Protein AF-A0A8S2UEY1-F1 (afdb_monomer_lite)

InterPro domains:
  IPR011011 Zinc finger, FYVE/PHD-type [SSF57903] (4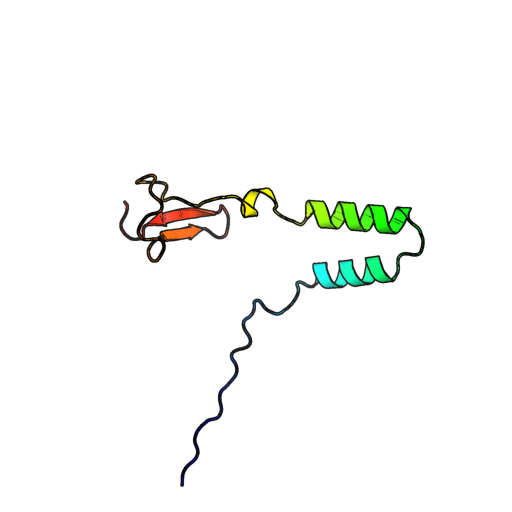3-85)
  IPR013083 Zinc finger, RING/FYVE/PHD-type [G3DSA:3.30.40.10] (2-86)
  IPR019787 Zinc finger, PHD-finger [PF00628] (59-85)

Sequence (86 aa):
SEDSTNEIVSSSKYDEAPQQLERWRRTVNESRTPAQLALCLTQLERCIAWERSIMRVYCEICNSDDNEEKLLLCDGCDHGTHTFCF

Structure (mmCIF, N/CA/C/O backbone):
data_AF-A0A8S2UEY1-F1
#
_entry.id   AF-A0A8S2UEY1-F1
#
loop_
_atom_site.group_PDB
_atom_site.id
_atom_site.type_symbol
_atom_site.label_atom_id
_atom_site.label_alt_id
_atom_site.label_comp_id
_atom_site.label_asym_id
_atom_site.label_entity_id
_atom_site.label_seq_id
_atom_site.pdbx_PDB_ins_code
_atom_site.Cartn_x
_atom_site.Cartn_y
_atom_site.Cartn_z
_atom_site.occupancy
_atom_site.B_iso_or_equiv
_atom_site.auth_seq_id
_atom_site.auth_comp_id
_atom_site.auth_asym_id
_atom_site.auth_atom_id
_atom_site.pdbx_PDB_model_num
ATOM 1 N N . SER A 1 1 ? -8.572 -49.930 16.948 1.00 47.34 1 SER A N 1
ATOM 2 C CA . SER A 1 1 ? -9.323 -48.776 16.433 1.00 47.34 1 SER A CA 1
ATOM 3 C C . SER A 1 1 ? -8.766 -47.538 17.084 1.00 47.34 1 SER A C 1
ATOM 5 O O . SER A 1 1 ? -9.222 -47.162 18.151 1.00 47.34 1 SER A O 1
ATOM 7 N N . GLU A 1 2 ? -7.722 -46.987 16.485 1.00 38.34 2 GLU A N 1
ATOM 8 C CA . GLU A 1 2 ? -7.099 -45.730 16.889 1.00 38.34 2 GLU A CA 1
ATOM 9 C C . GLU A 1 2 ? -6.838 -45.003 15.570 1.00 38.34 2 GLU A C 1
ATOM 11 O O . GLU A 1 2 ? -5.881 -45.311 14.869 1.00 38.34 2 GLU A O 1
ATOM 16 N N . ASP A 1 3 ? -7.793 -44.165 15.167 1.00 40.72 3 ASP A N 1
ATOM 17 C CA . ASP A 1 3 ? -7.687 -43.282 14.007 1.00 40.72 3 ASP A CA 1
ATOM 18 C C . ASP A 1 3 ? -7.764 -41.847 14.535 1.00 40.72 3 ASP A C 1
ATOM 20 O O . ASP A 1 3 ? -8.828 -41.343 14.887 1.00 40.72 3 ASP A O 1
ATOM 24 N N . SER A 1 4 ? -6.584 -41.257 14.687 1.00 44.12 4 SER A N 1
ATOM 25 C CA . SER A 1 4 ? -6.291 -39.873 15.065 1.00 44.12 4 SER A CA 1
ATOM 26 C C . SER A 1 4 ? -4.987 -39.584 14.314 1.00 44.12 4 SER A C 1
ATOM 28 O O . SER A 1 4 ? -4.047 -40.356 14.447 1.00 44.12 4 SER A O 1
ATOM 30 N N . THR A 1 5 ? -4.808 -38.591 13.457 1.00 43.53 5 THR A N 1
ATOM 31 C CA . THR A 1 5 ? -5.387 -37.258 13.328 1.00 43.53 5 THR A CA 1
ATOM 32 C C . THR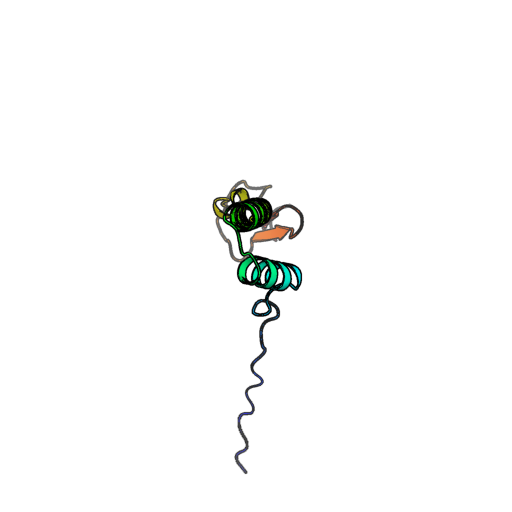 A 1 5 ? -5.174 -36.823 11.875 1.00 43.53 5 THR A C 1
ATOM 34 O O . THR A 1 5 ? -4.030 -36.746 11.427 1.00 43.53 5 THR A O 1
ATOM 37 N N . ASN A 1 6 ? -6.234 -36.509 11.132 1.00 44.00 6 ASN A N 1
ATOM 38 C CA . ASN A 1 6 ? -6.085 -35.804 9.860 1.00 44.00 6 ASN A CA 1
ATOM 39 C C . ASN A 1 6 ? -6.069 -34.303 10.180 1.00 44.00 6 ASN A C 1
ATOM 41 O O . ASN A 1 6 ? -7.119 -33.661 10.248 1.00 44.00 6 ASN A O 1
ATOM 45 N N . GLU A 1 7 ? -4.885 -33.767 10.486 1.00 41.38 7 GLU A N 1
ATOM 46 C CA . GLU A 1 7 ? -4.682 -32.325 10.613 1.00 41.38 7 GLU A CA 1
ATOM 47 C C . GLU A 1 7 ? -4.878 -31.694 9.232 1.00 41.38 7 GLU A C 1
ATOM 49 O O . GLU A 1 7 ? -3.990 -31.681 8.381 1.00 41.38 7 GLU A O 1
ATOM 54 N N . ILE A 1 8 ? -6.089 -31.192 8.992 1.00 48.88 8 ILE A N 1
ATOM 55 C CA . ILE A 1 8 ? -6.378 -30.310 7.868 1.00 48.88 8 ILE A CA 1
ATOM 56 C C . ILE A 1 8 ? -5.611 -29.017 8.149 1.00 48.88 8 ILE A C 1
ATOM 58 O O . ILE A 1 8 ? -6.087 -28.144 8.879 1.00 48.88 8 ILE A O 1
ATOM 62 N N . VAL A 1 9 ? -4.402 -28.919 7.588 1.00 51.06 9 VAL A N 1
ATOM 63 C CA . VAL A 1 9 ? -3.649 -27.669 7.476 1.00 51.06 9 VAL A CA 1
ATOM 64 C C . VAL A 1 9 ? -4.576 -26.658 6.816 1.00 51.06 9 VAL A C 1
ATOM 66 O O . VAL A 1 9 ? -4.838 -26.693 5.613 1.00 51.06 9 VAL A O 1
ATOM 69 N N . SER A 1 10 ? -5.123 -25.777 7.646 1.00 46.53 10 SER A N 1
ATOM 70 C CA . SER A 1 10 ? -5.889 -24.621 7.215 1.00 46.53 10 SER A CA 1
ATOM 71 C C . SER A 1 10 ? -4.889 -23.649 6.605 1.00 46.53 10 SER A C 1
ATOM 73 O O . SER A 1 10 ? -4.332 -22.804 7.299 1.00 46.53 10 SER A O 1
ATOM 75 N N . SER A 1 11 ? -4.587 -23.843 5.318 1.00 46.47 11 SER A N 1
ATOM 76 C CA . SER A 1 11 ? -3.761 -22.925 4.538 1.00 46.47 11 SER A CA 1
ATOM 77 C C . SER A 1 11 ? -4.420 -21.552 4.610 1.00 46.47 11 SER A C 1
ATOM 79 O O . SER A 1 11 ? -5.538 -21.344 4.131 1.00 46.47 11 SER A O 1
ATOM 81 N N . SER A 1 12 ? -3.775 -20.647 5.342 1.00 49.53 12 SER A N 1
ATOM 82 C CA . SER A 1 12 ? -4.303 -19.315 5.569 1.00 49.53 12 SER A CA 1
ATOM 83 C C . SER A 1 12 ? -4.364 -18.586 4.226 1.00 49.53 12 SER A C 1
ATOM 85 O O . SER A 1 12 ? -3.424 -18.628 3.435 1.00 49.53 12 SER A O 1
ATOM 87 N N . LYS A 1 13 ? -5.468 -17.883 3.967 1.00 55.09 13 LYS A N 1
ATOM 88 C CA . LYS A 1 13 ? -5.709 -17.086 2.748 1.00 55.09 13 LYS A CA 1
ATOM 89 C C . LYS A 1 13 ? -4.652 -15.990 2.491 1.00 55.09 13 LYS A C 1
ATOM 91 O O . LYS A 1 13 ? -4.746 -15.277 1.499 1.00 55.09 13 LYS A O 1
ATOM 96 N N . TYR A 1 14 ? -3.702 -15.836 3.412 1.00 57.44 14 TYR A N 1
ATOM 97 C CA . TYR A 1 14 ? -2.642 -14.837 3.436 1.00 57.44 14 TYR A CA 1
ATOM 98 C C . TYR A 1 14 ? -1.328 -15.325 2.810 1.00 57.44 14 TYR A C 1
ATOM 100 O O . TYR A 1 14 ? -0.484 -14.492 2.495 1.00 57.44 14 TYR A O 1
ATOM 108 N N . ASP A 1 15 ? -1.154 -16.635 2.596 1.00 61.56 15 ASP A N 1
ATOM 109 C CA . ASP A 1 15 ? 0.054 -17.175 1.949 1.00 61.56 15 ASP A CA 1
ATOM 110 C C . ASP A 1 15 ? 0.029 -17.041 0.419 1.00 61.56 15 ASP A C 1
ATOM 112 O O . ASP A 1 15 ? 1.065 -17.145 -0.243 1.00 61.56 15 ASP A O 1
ATOM 116 N N . GLU A 1 16 ? -1.145 -16.807 -0.173 1.00 80.00 16 GLU A N 1
ATOM 117 C CA . GLU A 1 16 ? -1.270 -16.714 -1.623 1.00 80.00 16 GLU A CA 1
ATOM 118 C C . GLU A 1 16 ? -0.961 -15.293 -2.112 1.00 80.00 16 GLU A C 1
ATOM 120 O O . GLU A 1 16 ? -1.650 -14.319 -1.794 1.00 80.00 16 GLU A O 1
ATOM 125 N N . ALA A 1 17 ? 0.103 -15.169 -2.909 1.00 83.31 17 ALA A N 1
ATOM 126 C CA . ALA A 1 17 ? 0.504 -13.899 -3.493 1.00 83.31 17 ALA A CA 1
ATOM 127 C C . ALA A 1 17 ? -0.615 -13.330 -4.393 1.00 83.31 17 ALA A C 1
ATOM 129 O O . ALA A 1 17 ? -1.134 -14.046 -5.254 1.00 83.31 17 ALA A O 1
ATOM 130 N N . PRO A 1 18 ? -0.953 -12.028 -4.285 1.00 89.69 18 PRO A N 1
ATOM 131 C CA . PRO A 1 18 ? -1.943 -11.413 -5.160 1.00 89.69 18 PRO A CA 1
ATOM 132 C C . PRO A 1 18 ? -1.564 -11.565 -6.636 1.00 89.69 18 PRO A C 1
ATOM 134 O O . PRO A 1 18 ? -0.407 -11.376 -7.013 1.00 89.69 18 PRO A O 1
ATOM 137 N N . GLN A 1 19 ? -2.550 -11.800 -7.506 1.00 89.94 19 GLN A N 1
ATOM 138 C CA . GLN A 1 19 ? -2.335 -11.969 -8.952 1.00 89.94 19 GLN A CA 1
ATOM 139 C C . GLN A 1 19 ? -1.489 -10.842 -9.576 1.00 89.94 19 GLN A C 1
ATOM 141 O O . GLN A 1 19 ? -0.671 -11.076 -10.466 1.00 89.94 19 GLN A O 1
ATOM 146 N N . GLN A 1 20 ? -1.666 -9.610 -9.094 1.00 90.75 20 GLN A N 1
ATOM 147 C CA . GLN A 1 20 ? -0.922 -8.445 -9.571 1.00 90.75 20 GLN A CA 1
ATOM 148 C C . GLN A 1 20 ? 0.560 -8.492 -9.190 1.00 90.75 20 GLN A C 1
ATOM 150 O O . GLN A 1 20 ? 1.402 -8.073 -9.983 1.00 90.75 20 GLN A O 1
ATOM 155 N N . LEU A 1 21 ? 0.884 -9.045 -8.018 1.00 93.00 21 LEU A N 1
ATOM 156 C CA . LEU A 1 21 ? 2.264 -9.259 -7.596 1.00 93.00 21 LEU A CA 1
ATOM 157 C C . LEU A 1 21 ? 2.933 -10.318 -8.475 1.00 93.00 21 LEU A C 1
ATOM 159 O O . LEU A 1 21 ? 4.065 -10.128 -8.912 1.00 93.00 21 LEU A O 1
ATOM 163 N N . GLU A 1 22 ? 2.217 -11.390 -8.809 1.00 93.88 22 GLU A N 1
ATOM 164 C CA . GLU A 1 22 ? 2.742 -12.432 -9.695 1.00 93.88 22 GLU A CA 1
ATOM 165 C C . GLU A 1 22 ? 2.963 -11.911 -11.126 1.00 93.88 22 GLU A C 1
ATOM 167 O O . GLU A 1 22 ? 3.994 -12.161 -11.756 1.00 93.88 22 GLU A O 1
ATOM 172 N N . ARG A 1 23 ? 2.041 -11.082 -11.629 1.00 94.25 23 ARG A N 1
ATOM 173 C CA . ARG A 1 23 ? 2.212 -10.388 -12.913 1.00 94.25 23 ARG A CA 1
ATOM 174 C C . ARG A 1 23 ? 3.417 -9.446 -12.906 1.00 94.25 23 ARG A C 1
ATOM 176 O O . ARG A 1 23 ? 4.162 -9.396 -13.890 1.00 94.25 23 ARG A O 1
ATOM 183 N N . TRP A 1 24 ? 3.612 -8.701 -11.820 1.00 95.94 24 TRP A N 1
ATOM 184 C CA . TRP A 1 24 ? 4.776 -7.839 -11.654 1.00 95.94 24 TRP A CA 1
ATOM 185 C C . TRP A 1 24 ? 6.073 -8.661 -11.665 1.00 95.94 24 TRP A C 1
ATOM 187 O O . TRP A 1 24 ? 6.974 -8.350 -12.444 1.00 95.94 24 TRP A O 1
ATOM 197 N N . ARG A 1 25 ? 6.129 -9.774 -10.915 1.00 96.31 25 ARG A N 1
ATOM 198 C CA . ARG A 1 25 ? 7.284 -10.692 -10.883 1.00 96.31 25 ARG A CA 1
ATOM 199 C C . ARG A 1 25 ? 7.658 -11.200 -12.272 1.00 96.31 25 ARG A C 1
ATOM 201 O O . ARG A 1 25 ? 8.831 -11.170 -12.642 1.00 96.31 25 ARG A O 1
ATOM 208 N N . ARG A 1 26 ? 6.668 -11.605 -13.074 1.00 95.56 26 ARG A N 1
ATOM 209 C CA . ARG A 1 26 ? 6.896 -12.016 -14.467 1.00 95.56 26 ARG A CA 1
ATOM 210 C C . ARG A 1 26 ? 7.496 -10.888 -15.311 1.00 95.56 26 ARG A C 1
ATOM 212 O O . ARG A 1 26 ? 8.479 -11.110 -16.006 1.00 95.56 26 ARG A O 1
ATOM 219 N N . THR A 1 27 ? 6.946 -9.679 -15.206 1.00 95.25 27 THR A N 1
ATOM 220 C CA . THR A 1 27 ? 7.405 -8.504 -15.973 1.00 95.25 27 THR A CA 1
ATOM 221 C C . THR A 1 27 ? 8.853 -8.130 -15.635 1.00 95.25 27 THR A C 1
ATOM 223 O O . THR A 1 27 ? 9.645 -7.813 -16.524 1.00 95.25 27 THR A O 1
ATOM 226 N N . VAL A 1 28 ? 9.229 -8.225 -14.356 1.00 96.94 28 VAL A N 1
ATOM 227 C CA . VAL A 1 28 ? 10.618 -8.046 -13.909 1.00 96.94 28 VAL A CA 1
ATOM 228 C C . VAL A 1 28 ? 11.529 -9.096 -14.543 1.00 96.94 28 VAL A C 1
ATOM 230 O O . VAL A 1 28 ? 12.567 -8.741 -15.093 1.00 96.94 28 VAL A O 1
ATOM 233 N N . ASN A 1 29 ? 11.130 -10.371 -14.529 1.00 96.88 29 ASN A N 1
ATOM 234 C CA . ASN A 1 29 ? 11.928 -11.464 -15.092 1.00 96.88 29 ASN A CA 1
ATOM 235 C C . ASN A 1 29 ? 12.081 -11.382 -16.625 1.00 96.88 29 ASN A C 1
ATOM 237 O O . ASN A 1 29 ? 13.084 -11.818 -17.183 1.00 96.88 29 ASN A O 1
ATOM 241 N N . GLU A 1 30 ? 11.095 -10.815 -17.319 1.00 96.69 30 GLU A N 1
ATOM 242 C CA . GLU A 1 30 ? 11.117 -10.614 -18.774 1.00 96.69 30 GLU A CA 1
ATOM 243 C C . GLU A 1 30 ? 11.872 -9.343 -19.206 1.00 96.69 30 GLU A C 1
ATOM 245 O O . GLU A 1 30 ? 12.153 -9.167 -20.397 1.00 96.69 30 GLU A O 1
ATOM 250 N N . SER A 1 31 ? 12.215 -8.457 -18.266 1.00 96.25 31 SER A N 1
ATOM 251 C CA . SER A 1 31 ? 12.883 -7.187 -18.554 1.00 96.25 31 SER A CA 1
ATOM 252 C C . SER A 1 31 ? 14.308 -7.406 -19.065 1.00 96.25 31 SER A C 1
ATOM 254 O O . SER A 1 31 ? 15.116 -8.097 -18.452 1.00 96.25 31 SER A O 1
ATOM 25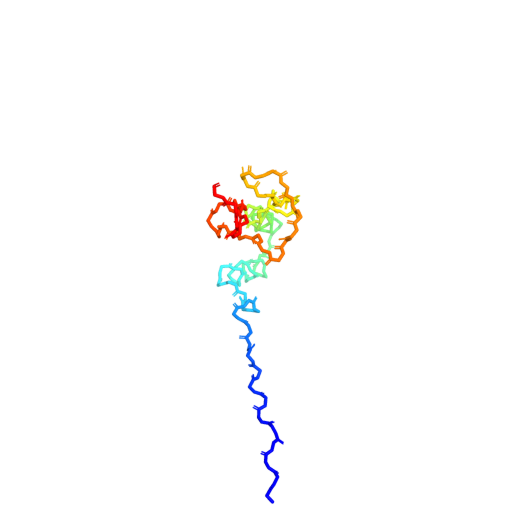6 N N . ARG A 1 32 ? 14.642 -6.776 -20.197 1.00 96.56 32 ARG A N 1
ATOM 257 C CA . ARG A 1 32 ? 15.946 -6.921 -20.874 1.00 96.56 32 ARG A CA 1
ATOM 258 C C . ARG A 1 32 ? 16.786 -5.654 -20.861 1.00 96.56 32 ARG A C 1
ATOM 260 O O . ARG A 1 32 ? 17.923 -5.671 -21.324 1.00 96.56 32 ARG A O 1
ATOM 267 N N . THR A 1 33 ? 16.229 -4.549 -20.373 1.00 97.69 33 THR A N 1
ATOM 268 C CA . THR A 1 33 ? 16.929 -3.267 -20.300 1.00 97.69 33 THR A CA 1
ATOM 269 C C . THR A 1 33 ? 16.827 -2.659 -18.901 1.00 97.69 33 THR A C 1
ATOM 271 O O . THR A 1 33 ? 15.823 -2.863 -18.212 1.00 97.69 33 THR A O 1
ATOM 274 N N . PRO A 1 34 ? 17.819 -1.851 -18.485 1.00 96.56 34 PRO A N 1
ATOM 275 C CA . PRO A 1 34 ? 17.762 -1.135 -17.212 1.00 96.56 34 PRO A CA 1
ATOM 276 C C . PRO A 1 34 ? 16.540 -0.216 -17.086 1.00 96.56 34 PRO A C 1
ATOM 278 O O . PRO A 1 34 ? 15.987 -0.076 -16.002 1.00 96.56 34 PRO A O 1
ATOM 281 N N . ALA A 1 35 ? 16.076 0.370 -18.196 1.00 96.69 35 ALA A N 1
ATOM 282 C CA . ALA A 1 35 ? 14.898 1.236 -18.205 1.00 96.69 35 ALA A CA 1
ATOM 283 C C . ALA A 1 35 ? 13.601 0.475 -17.867 1.00 96.69 35 ALA A C 1
ATOM 285 O O . ALA A 1 35 ? 12.758 0.993 -17.137 1.00 96.69 35 ALA A O 1
ATOM 286 N N . GLN A 1 36 ? 13.449 -0.762 -18.354 1.00 97.06 36 GLN A N 1
ATOM 287 C CA . GLN A 1 36 ? 12.300 -1.613 -18.019 1.00 97.06 36 GLN A CA 1
ATOM 288 C C . GLN A 1 36 ? 12.305 -2.007 -16.539 1.00 97.06 36 GLN A C 1
ATOM 290 O O . GLN A 1 36 ? 11.268 -1.929 -15.880 1.00 97.06 36 GLN A O 1
ATOM 295 N N . LEU A 1 37 ? 13.478 -2.356 -16.003 1.00 97.00 37 LEU A N 1
ATOM 296 C CA . LEU A 1 37 ? 13.635 -2.644 -14.578 1.00 97.00 37 LEU A CA 1
ATOM 297 C C . LEU A 1 37 ? 13.327 -1.414 -13.718 1.00 97.00 37 LEU A C 1
ATOM 299 O O . LEU A 1 37 ? 12.591 -1.533 -12.744 1.00 97.00 37 LEU A O 1
ATOM 303 N N . ALA A 1 38 ? 13.814 -0.231 -14.104 1.00 97.12 38 ALA A N 1
ATOM 304 C CA . ALA A 1 38 ? 13.524 1.017 -13.400 1.00 97.12 38 ALA A CA 1
ATOM 305 C C . ALA A 1 38 ? 12.014 1.304 -13.337 1.00 97.12 38 ALA A C 1
ATOM 307 O O . ALA A 1 38 ? 11.498 1.633 -12.272 1.00 97.12 38 ALA A O 1
ATOM 308 N N . LEU A 1 39 ? 11.284 1.097 -14.439 1.00 96.31 39 LEU A N 1
ATOM 309 C CA . LEU A 1 39 ? 9.827 1.241 -14.450 1.00 96.31 39 LEU A CA 1
ATOM 310 C C . LEU A 1 39 ? 9.140 0.233 -13.513 1.00 96.31 39 LEU A C 1
ATOM 312 O O . LEU A 1 39 ? 8.228 0.607 -12.776 1.00 96.31 39 LEU A O 1
ATOM 316 N N . CYS A 1 40 ? 9.588 -1.027 -13.512 1.00 96.19 40 CYS A N 1
ATOM 317 C CA . CYS A 1 40 ? 9.052 -2.050 -12.612 1.00 96.19 40 CYS A CA 1
ATOM 318 C C . CYS A 1 40 ? 9.290 -1.695 -11.138 1.00 96.19 40 CYS A C 1
ATOM 320 O O . CYS A 1 40 ? 8.396 -1.895 -10.317 1.00 96.19 40 CYS A O 1
ATOM 322 N N . LEU A 1 41 ? 10.463 -1.149 -10.804 1.00 95.94 41 LEU A N 1
ATOM 323 C CA . LEU A 1 41 ? 10.782 -0.684 -9.453 1.00 95.94 41 LEU A CA 1
ATOM 324 C C . LEU A 1 41 ? 9.865 0.466 -9.035 1.00 95.94 41 LEU A C 1
ATOM 326 O O . LEU A 1 41 ? 9.201 0.365 -8.009 1.00 95.94 41 LEU A O 1
ATOM 330 N N . THR A 1 42 ? 9.726 1.495 -9.875 1.00 95.88 42 THR A N 1
ATOM 331 C CA . THR A 1 42 ? 8.808 2.613 -9.606 1.00 95.88 42 THR A CA 1
ATOM 332 C C . THR A 1 42 ? 7.364 2.143 -9.422 1.00 95.88 42 THR A C 1
ATOM 334 O O . THR A 1 42 ? 6.631 2.685 -8.595 1.00 95.88 42 THR A O 1
ATOM 337 N N . GLN A 1 43 ? 6.923 1.139 -10.184 1.00 94.75 43 GLN A N 1
ATOM 338 C CA . GLN A 1 43 ? 5.587 0.572 -10.019 1.00 94.75 43 GLN A CA 1
ATOM 339 C C . GLN A 1 43 ? 5.432 -0.141 -8.671 1.00 94.75 43 GLN A C 1
ATOM 341 O O . GLN A 1 43 ? 4.415 0.054 -8.010 1.00 94.75 43 GLN A O 1
ATOM 346 N N . LEU A 1 44 ? 6.423 -0.934 -8.255 1.00 94.44 44 LEU A N 1
ATOM 347 C CA . LEU A 1 44 ? 6.393 -1.624 -6.965 1.00 94.44 44 LEU A CA 1
ATOM 348 C C . LEU A 1 44 ? 6.363 -0.632 -5.801 1.00 94.44 44 LEU A C 1
ATOM 350 O O . LEU A 1 44 ? 5.540 -0.776 -4.903 1.00 94.44 44 LEU A O 1
ATOM 354 N N . GLU A 1 45 ? 7.224 0.385 -5.835 1.00 93.31 45 GLU A N 1
ATOM 355 C CA . GLU A 1 45 ? 7.334 1.393 -4.775 1.00 93.31 45 GLU A CA 1
ATOM 356 C C . GLU A 1 45 ? 5.998 2.084 -4.490 1.00 93.31 45 GLU A C 1
ATOM 358 O O . GLU A 1 45 ? 5.663 2.309 -3.332 1.00 93.31 45 GLU A O 1
ATOM 363 N N . ARG A 1 46 ? 5.206 2.364 -5.533 1.00 89.44 46 ARG A N 1
ATOM 364 C CA . ARG A 1 46 ? 3.873 2.980 -5.412 1.00 89.44 46 ARG A CA 1
ATOM 365 C C . ARG A 1 46 ? 2.804 2.039 -4.861 1.00 89.44 46 ARG A C 1
ATOM 367 O O . ARG A 1 46 ? 1.765 2.508 -4.411 1.00 89.44 46 ARG A O 1
ATOM 374 N N . CYS A 1 47 ? 3.019 0.730 -4.949 1.00 89.88 47 CYS A N 1
ATOM 375 C CA . CYS A 1 47 ? 2.083 -0.275 -4.450 1.00 89.88 47 CYS A CA 1
ATOM 376 C C . CYS A 1 47 ? 2.333 -0.645 -2.985 1.00 89.88 47 CYS A C 1
ATOM 378 O O . CYS A 1 47 ? 1.503 -1.332 -2.392 1.00 89.88 47 CYS A O 1
ATOM 380 N N . ILE A 1 48 ? 3.452 -0.215 -2.401 1.00 88.19 48 ILE A N 1
ATOM 381 C CA . ILE A 1 48 ? 3.764 -0.470 -0.999 1.00 88.19 48 ILE A CA 1
ATOM 382 C C . ILE A 1 48 ? 3.303 0.730 -0.176 1.00 88.19 48 ILE A C 1
ATOM 384 O O . ILE A 1 48 ? 3.769 1.853 -0.359 1.00 88.19 48 ILE A O 1
ATOM 388 N N . ALA A 1 49 ? 2.388 0.485 0.759 1.00 85.19 49 ALA A N 1
ATOM 389 C CA . ALA A 1 49 ? 1.923 1.494 1.700 1.00 85.19 49 ALA A CA 1
ATOM 390 C C . ALA A 1 49 ? 2.944 1.686 2.834 1.00 85.19 49 ALA A C 1
ATOM 392 O O . ALA A 1 49 ? 2.707 1.301 3.977 1.00 85.19 49 ALA A O 1
ATOM 393 N N . TRP A 1 50 ? 4.097 2.274 2.511 1.00 82.75 50 TRP A N 1
ATOM 394 C CA . TRP A 1 50 ? 5.180 2.522 3.469 1.00 82.75 50 TRP A CA 1
ATOM 395 C C . TRP A 1 50 ? 4.714 3.320 4.689 1.00 82.75 50 TRP A C 1
ATOM 397 O O . TRP A 1 50 ? 5.098 3.020 5.815 1.00 82.75 50 TRP A O 1
ATOM 407 N N . GLU A 1 51 ? 3.824 4.287 4.483 1.00 73.69 51 GLU A N 1
ATOM 408 C CA . GLU A 1 51 ? 3.275 5.144 5.540 1.00 73.69 51 GLU A CA 1
ATOM 409 C C . GLU A 1 51 ? 2.512 4.345 6.606 1.00 73.69 51 GLU A C 1
ATOM 411 O O . GLU A 1 51 ? 2.586 4.671 7.786 1.00 73.69 51 GLU A O 1
ATOM 416 N N . ARG A 1 52 ? 1.867 3.239 6.213 1.00 70.94 52 ARG A N 1
ATOM 417 C CA . ARG A 1 52 ? 1.139 2.343 7.123 1.00 70.94 52 ARG A CA 1
ATOM 418 C C . ARG A 1 52 ? 2.068 1.453 7.952 1.00 70.94 52 ARG A C 1
ATOM 420 O O . ARG A 1 52 ? 1.674 0.987 9.011 1.00 70.94 52 ARG A O 1
ATOM 427 N N . SER A 1 53 ? 3.314 1.235 7.517 1.00 67.31 53 SER A N 1
ATOM 428 C CA . SER A 1 53 ? 4.261 0.332 8.201 1.00 67.31 53 SER A CA 1
ATOM 429 C C . SER A 1 53 ? 4.910 0.916 9.466 1.00 67.31 53 SER A C 1
ATOM 431 O O . SER A 1 53 ? 5.529 0.183 10.231 1.00 67.31 53 SER A O 1
ATOM 433 N N . ILE A 1 54 ? 4.748 2.222 9.703 1.00 67.38 54 ILE A N 1
ATOM 434 C CA . ILE A 1 54 ? 5.240 2.936 10.897 1.00 67.38 54 ILE A CA 1
ATOM 435 C C . ILE A 1 54 ? 4.073 3.353 11.818 1.00 67.38 54 ILE A C 1
ATOM 437 O O . ILE A 1 54 ? 4.296 3.791 12.947 1.00 67.38 54 ILE A O 1
ATOM 441 N N . MET A 1 55 ? 2.818 3.223 11.369 1.00 69.25 55 MET A N 1
ATOM 442 C CA . MET A 1 55 ? 1.658 3.677 12.136 1.00 69.25 55 MET A CA 1
ATOM 443 C C . MET A 1 55 ? 1.423 2.793 13.363 1.00 69.25 55 MET A C 1
ATOM 445 O O . MET A 1 55 ? 1.136 1.604 13.256 1.00 69.25 55 MET A O 1
ATOM 449 N N . ARG A 1 56 ? 1.516 3.411 14.545 1.00 73.50 56 ARG A N 1
ATOM 450 C CA . ARG A 1 56 ? 1.027 2.849 15.804 1.00 73.50 56 ARG A CA 1
ATOM 451 C C . ARG A 1 56 ? -0.444 3.229 15.925 1.00 73.50 56 ARG A C 1
ATOM 453 O O . ARG A 1 56 ? -0.751 4.417 16.028 1.00 73.50 56 ARG A O 1
ATOM 460 N N . VAL A 1 57 ? -1.337 2.247 15.847 1.00 84.50 57 VAL A N 1
ATOM 461 C CA . VAL A 1 57 ? -2.777 2.507 15.934 1.00 84.50 57 VAL A CA 1
ATOM 462 C C . VAL A 1 57 ? -3.179 2.695 17.395 1.00 84.50 57 VAL A C 1
ATOM 464 O O . VAL A 1 57 ? -2.750 1.947 18.267 1.00 84.50 57 VAL A O 1
ATOM 467 N N . TYR A 1 58 ? -3.999 3.707 17.653 1.00 90.50 58 TYR A N 1
ATOM 468 C CA . TYR A 1 58 ? -4.566 4.024 18.959 1.00 90.50 58 TYR A CA 1
ATOM 469 C C . TYR A 1 58 ? -6.090 4.097 18.846 1.00 90.50 58 TYR A C 1
ATOM 471 O O . TYR A 1 58 ? -6.640 4.276 17.758 1.00 90.50 58 TYR A O 1
ATOM 479 N N . CYS A 1 59 ? -6.783 3.959 19.973 1.00 93.88 59 CYS A N 1
ATOM 480 C CA . CYS A 1 59 ? -8.228 4.141 20.023 1.00 93.88 59 CYS A CA 1
ATOM 481 C C . CYS A 1 59 ? -8.592 5.618 19.813 1.00 93.88 59 CYS A C 1
ATOM 483 O O . CYS A 1 59 ? -8.125 6.476 20.559 1.00 93.88 59 CYS A O 1
ATOM 485 N N . GLU A 1 60 ? -9.466 5.923 18.853 1.00 93.44 60 GLU A N 1
ATOM 486 C CA . GLU A 1 60 ? -9.875 7.305 18.545 1.00 93.44 60 GLU A CA 1
ATOM 487 C C . GLU A 1 60 ? -10.624 8.005 19.688 1.00 93.44 60 GLU A C 1
ATOM 489 O O . GLU A 1 60 ? -10.669 9.232 19.743 1.00 93.44 60 GLU A O 1
ATOM 494 N N . ILE A 1 61 ? -11.204 7.238 20.614 1.00 94.31 61 ILE A N 1
ATOM 495 C CA . ILE A 1 61 ? -12.033 7.775 21.699 1.00 94.31 61 ILE A CA 1
ATOM 496 C C . ILE A 1 61 ? -11.182 8.109 22.926 1.00 94.31 61 ILE A C 1
ATOM 498 O O . ILE A 1 61 ? -11.302 9.194 23.491 1.00 94.31 61 ILE A O 1
ATOM 502 N N . CYS A 1 62 ? -10.324 7.182 23.361 1.00 95.12 62 CYS A N 1
ATOM 503 C CA . CYS A 1 62 ? -9.516 7.352 24.573 1.00 95.12 62 CYS A CA 1
ATOM 504 C C . CYS A 1 62 ? -8.063 7.763 24.294 1.00 95.12 62 CYS A C 1
ATOM 506 O O . CYS A 1 62 ? -7.332 8.074 25.233 1.00 95.12 62 CYS A O 1
ATOM 508 N N . ASN A 1 63 ? -7.649 7.777 23.023 1.00 92.12 63 ASN A N 1
ATOM 509 C CA . ASN A 1 63 ? -6.309 8.137 22.563 1.00 92.12 63 ASN A CA 1
ATOM 510 C C . ASN A 1 63 ? -5.183 7.311 23.227 1.00 92.12 63 ASN A C 1
ATOM 512 O O . ASN A 1 63 ?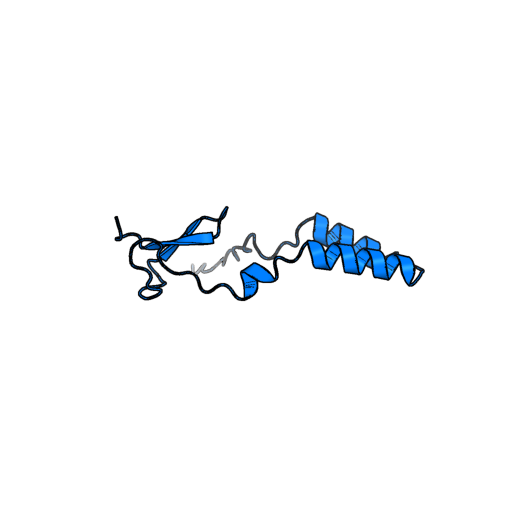 -4.070 7.807 23.410 1.00 92.12 63 ASN A O 1
ATOM 516 N N . SER A 1 64 ? -5.495 6.063 23.598 1.00 90.12 64 SER A N 1
ATOM 517 C CA . SER A 1 64 ? -4.582 5.069 24.177 1.00 90.12 64 SER A CA 1
ATOM 518 C C . SER A 1 64 ? -4.480 3.839 23.268 1.00 90.12 64 SER A C 1
ATOM 520 O O . SER A 1 64 ? -5.426 3.497 22.551 1.00 90.12 64 SER A O 1
ATOM 522 N N . ASP A 1 65 ? -3.319 3.192 23.303 1.00 88.81 65 ASP A N 1
ATOM 523 C CA . ASP A 1 65 ? -3.003 1.922 22.649 1.00 88.81 65 ASP A CA 1
ATOM 524 C C . ASP A 1 65 ? -2.923 0.736 23.635 1.00 88.81 65 ASP A C 1
ATOM 526 O O . ASP A 1 65 ? -2.537 -0.366 23.253 1.00 88.81 65 ASP A O 1
ATOM 530 N N . ASP A 1 66 ? -3.313 0.933 24.899 1.00 90.88 66 ASP A N 1
ATOM 531 C CA . ASP A 1 66 ? -3.432 -0.147 25.888 1.00 90.88 66 ASP A CA 1
ATOM 532 C C . ASP A 1 66 ? -4.533 -1.148 25.499 1.00 90.88 66 ASP A C 1
ATOM 534 O O . ASP A 1 66 ? -5.463 -0.801 24.780 1.00 90.88 66 ASP A O 1
ATOM 538 N N . ASN A 1 67 ? -4.519 -2.371 26.044 1.00 91.62 67 ASN A N 1
ATOM 539 C CA . ASN A 1 67 ? -5.499 -3.427 25.714 1.00 91.62 67 ASN A CA 1
ATOM 540 C C . ASN A 1 67 ? -5.628 -3.663 24.197 1.00 91.62 67 ASN A C 1
ATOM 542 O O . ASN A 1 67 ? -6.742 -3.708 23.661 1.00 91.62 67 ASN A O 1
ATOM 546 N N . GLU A 1 68 ? -4.492 -3.778 23.507 1.00 88.69 68 GLU A N 1
ATOM 547 C CA . GLU A 1 68 ? -4.402 -4.011 22.061 1.00 88.69 68 GLU A CA 1
ATOM 548 C C . GLU A 1 68 ? -5.294 -5.179 21.602 1.00 88.69 68 GLU A C 1
ATO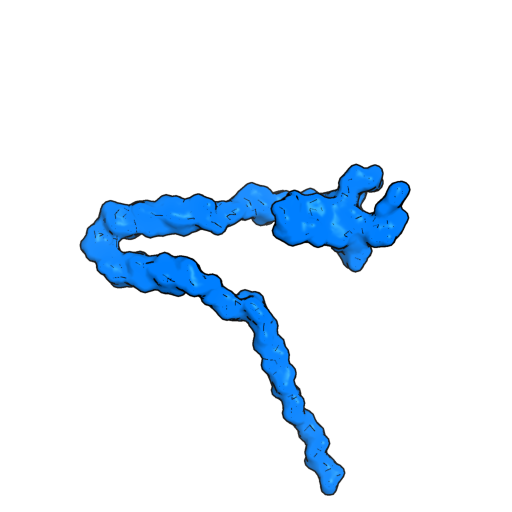M 550 O O . GLU A 1 68 ? -5.928 -5.108 20.554 1.00 88.69 68 GLU A O 1
ATOM 555 N N . GLU A 1 69 ? -5.467 -6.211 22.433 1.00 90.19 69 GLU A N 1
ATOM 556 C CA . GLU A 1 69 ? -6.314 -7.371 22.136 1.00 90.19 69 GLU A CA 1
ATOM 557 C C . GLU A 1 69 ? -7.817 -7.056 22.035 1.00 90.19 69 GLU A C 1
ATOM 559 O O . GLU A 1 69 ? -8.599 -7.878 21.557 1.00 90.19 69 GLU A O 1
ATOM 564 N N . LYS A 1 70 ? -8.234 -5.874 22.500 1.00 91.19 70 LYS A N 1
ATOM 565 C CA . LYS A 1 70 ? -9.610 -5.365 22.419 1.00 91.19 70 LYS A CA 1
ATOM 566 C C . LYS A 1 70 ? -9.725 -4.159 21.483 1.00 91.19 70 LYS A C 1
ATOM 568 O O . LYS A 1 70 ? -10.772 -3.511 21.470 1.00 91.19 70 LYS A O 1
ATOM 573 N N . LEU A 1 71 ? -8.667 -3.814 20.749 1.00 92.94 71 LEU A N 1
ATOM 574 C CA . LEU A 1 71 ? -8.651 -2.724 19.777 1.00 92.94 71 LEU A CA 1
ATOM 575 C C . LEU A 1 71 ? -9.073 -3.267 18.404 1.00 92.94 71 LEU A C 1
ATOM 577 O O . LEU A 1 71 ? -8.416 -4.140 17.843 1.00 92.94 71 LEU A O 1
ATOM 581 N N . LEU A 1 72 ? -10.189 -2.773 17.865 1.00 92.56 72 LEU A N 1
ATOM 582 C CA . LEU A 1 72 ? -10.645 -3.120 16.519 1.00 92.56 72 LEU A CA 1
ATOM 583 C C . LEU A 1 72 ? -10.089 -2.133 15.502 1.00 92.56 72 LEU A C 1
ATOM 585 O O . LEU A 1 72 ? -10.071 -0.933 15.762 1.00 92.56 72 LEU A O 1
ATOM 589 N N . LEU A 1 73 ? -9.708 -2.648 14.335 1.00 89.88 73 LEU A N 1
ATO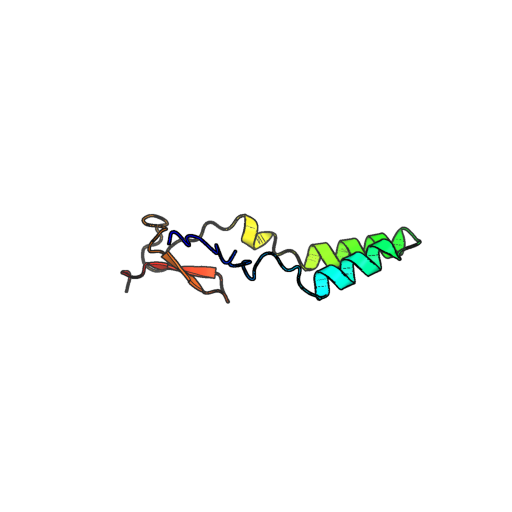M 590 C CA . LEU A 1 73 ? -9.242 -1.864 13.198 1.00 89.88 73 LEU A CA 1
ATOM 591 C C . LEU A 1 73 ? -10.276 -1.896 12.079 1.00 89.88 73 LEU A C 1
ATOM 593 O O . LEU A 1 73 ? -10.859 -2.939 11.781 1.00 89.88 73 LEU A O 1
ATOM 597 N N . CYS A 1 74 ? -10.479 -0.755 11.432 1.00 88.88 74 CYS A N 1
ATOM 598 C CA . CYS A 1 74 ? -11.213 -0.708 10.177 1.00 88.88 74 CYS A CA 1
ATOM 599 C C . CYS A 1 74 ? -10.272 -1.001 8.999 1.00 88.88 74 CYS A C 1
ATOM 601 O O . CYS A 1 74 ? -9.407 -0.184 8.692 1.00 88.88 74 CYS A O 1
ATOM 603 N N . ASP A 1 75 ? -10.497 -2.097 8.267 1.00 81.94 75 ASP A N 1
ATOM 604 C CA . ASP A 1 75 ? -9.677 -2.506 7.107 1.00 81.94 75 ASP A CA 1
ATOM 605 C C . ASP A 1 75 ? -9.596 -1.449 5.979 1.00 81.94 75 ASP A C 1
ATOM 607 O O . ASP A 1 75 ? -8.718 -1.500 5.114 1.00 81.94 75 ASP A O 1
ATOM 611 N N . GLY A 1 76 ? -10.530 -0.492 5.954 1.00 81.44 76 GLY A N 1
ATOM 612 C CA . GLY A 1 76 ? -10.589 0.570 4.948 1.00 81.44 76 GLY A CA 1
ATOM 613 C C . GLY A 1 76 ? -9.803 1.837 5.294 1.00 81.44 76 GLY A C 1
ATOM 614 O O . GLY A 1 76 ? -9.354 2.526 4.380 1.00 81.44 76 GLY A O 1
ATOM 615 N N . CYS A 1 77 ? -9.639 2.163 6.579 1.00 83.00 77 CYS A N 1
ATOM 616 C CA . CYS A 1 77 ? -9.048 3.436 7.024 1.00 83.00 77 CYS A CA 1
ATOM 617 C C . CYS A 1 77 ? -8.021 3.310 8.161 1.00 83.00 77 CYS A C 1
ATOM 619 O O . CYS A 1 77 ? -7.456 4.321 8.558 1.00 83.00 77 CYS A O 1
ATOM 621 N N . ASP A 1 78 ? -7.770 2.101 8.667 1.00 83.00 78 ASP A N 1
ATOM 622 C CA . ASP A 1 78 ? -6.908 1.778 9.820 1.00 83.00 78 ASP A CA 1
ATOM 623 C C . ASP A 1 78 ? -7.217 2.535 11.117 1.00 83.00 78 ASP A C 1
ATOM 625 O O . ASP A 1 78 ? -6.391 2.564 12.030 1.00 83.00 78 ASP A O 1
ATOM 629 N N . HIS A 1 79 ? -8.401 3.137 11.240 1.00 88.31 79 HIS A N 1
ATOM 630 C CA . HIS A 1 79 ? -8.816 3.730 12.505 1.00 88.31 79 HIS A CA 1
ATOM 631 C C . HIS A 1 79 ? -9.050 2.637 13.548 1.00 88.31 79 HIS A C 1
ATOM 633 O O . HIS A 1 79 ? -9.685 1.615 13.265 1.00 88.31 79 HIS A O 1
ATOM 639 N N . GLY A 1 80 ? -8.510 2.871 14.745 1.00 92.00 80 GLY A N 1
ATOM 640 C CA . GLY A 1 80 ? -8.626 1.987 15.893 1.00 92.00 80 GLY A CA 1
ATOM 641 C C . GLY A 1 80 ? -9.748 2.417 16.827 1.00 92.00 80 GLY A C 1
ATOM 642 O O . GLY A 1 80 ? -9.871 3.591 17.171 1.00 92.00 80 GLY A O 1
ATOM 643 N N . THR A 1 81 ? -10.564 1.485 17.307 1.00 94.12 81 THR A N 1
ATOM 644 C CA . THR A 1 81 ? -11.510 1.749 18.401 1.00 94.12 81 THR A CA 1
ATOM 645 C C . THR A 1 81 ? -11.575 0.550 19.330 1.00 94.12 81 THR A C 1
ATOM 647 O O . THR A 1 81 ? -11.744 -0.584 18.882 1.00 94.12 81 THR A O 1
ATOM 650 N N . HIS A 1 82 ? -11.429 0.773 20.637 1.00 96.81 82 HIS A N 1
ATOM 651 C CA . HIS A 1 82 ? -11.635 -0.296 21.609 1.00 96.81 82 HIS A CA 1
ATOM 652 C C . HIS A 1 82 ? -13.084 -0.761 21.580 1.00 96.81 82 HIS A C 1
ATOM 654 O O . HIS A 1 82 ? -13.997 0.060 21.564 1.00 96.81 82 HIS A O 1
ATOM 660 N N . THR A 1 83 ? -13.314 -2.067 21.702 1.00 94.56 83 THR A N 1
ATOM 661 C CA . THR A 1 83 ? -14.667 -2.655 21.748 1.00 94.56 83 THR A CA 1
ATOM 662 C C . THR A 1 83 ? -15.540 -2.143 22.899 1.00 94.56 83 THR A C 1
ATOM 664 O O . THR A 1 83 ? -16.710 -2.504 22.976 1.00 94.56 83 THR A O 1
ATOM 667 N N . PHE A 1 84 ? -14.965 -1.394 23.842 1.00 94.44 84 PHE A N 1
ATOM 668 C CA . PHE A 1 84 ? -15.611 -0.885 25.051 1.00 94.44 84 PHE A CA 1
ATOM 669 C C . PHE A 1 84 ? -15.630 0.650 25.143 1.00 94.44 84 PHE A C 1
ATOM 671 O O . PHE A 1 84 ? -16.156 1.180 26.120 1.00 94.44 84 PHE A O 1
ATOM 678 N N . CYS A 1 85 ? -15.045 1.364 24.178 1.00 92.88 85 CYS A N 1
ATOM 679 C CA . CYS A 1 85 ? -15.090 2.822 24.132 1.00 92.88 85 CYS A CA 1
ATOM 680 C C . CYS A 1 85 ? -16.267 3.269 23.254 1.00 92.88 85 CYS A C 1
ATOM 682 O O . CYS A 1 85 ? -16.371 2.832 22.109 1.00 92.88 85 CYS A O 1
ATOM 684 N N . PHE A 1 86 ? -17.131 4.132 23.795 1.00 89.00 86 PHE A N 1
ATOM 685 C CA . PHE A 1 86 ? -18.316 4.699 23.141 1.00 89.00 86 PHE A CA 1
ATOM 686 C C . PHE A 1 86 ? -18.548 6.131 23.623 1.00 89.00 86 PHE A C 1
ATOM 688 O O . PHE A 1 86 ? -18.200 6.403 24.798 1.00 89.00 86 PHE A O 1
#

Foldseek 3Di:
DDDDDDPPPPPDPVVDDDPVVVVLVVQCVPDDDPVSVVVSVVVVVVVDPPVVVPDDAAAPQPRHCPPVVQWDADPVPRHTHGPPGD

Secondary structure (DSSP, 8-state):
------------TTSSPPHHHHHHHHHHHH--SHHHHHHHHHHHHHHS-GGGGS----BTTT----SGGGEEE-TTT--EEETT--

Radius of gyration: 21.01 Å; chains: 1; bounding box: 36×57×47 Å

pLDDT: mean 82.73, std 17.65, range [38.34, 97.69]

Organism: NCBI:txid392030